Protein AF-A0A5C6RLW8-F1 (afdb_monomer_lite)

Sequence (169 aa):
GDRQKILSVDQWGTIAWDYFYRAFKGCSNLVVNAIDNPDLSNVTTLREAFMKSNVNGGFENWNTSSIIYTVQMFAFSPNFNCDISSWDVSNVKGFASMFQTTPFNQDIGAWNTSSAQNIGLMFCDSPFNQDISGWDVSSVTQMYQMFNSNYVFNQDLSSWVTSSLENVF

Organism: NCBI:txid1926625

Foldseek 3Di:
DPLCPAQEDQAQDDDQDQDQACQNQQNQNYEYNYPDEHNPVNPAELASNQQNYQYEDDQCPYACQNYAELHNNHANHAHYAYDNLVYACLNHAYQACNQQLHQYAHANLNHACQNYAELANNQANYLYAHANLNYACVNYQYHHRNCHNNPNHDYDNVSYDCPNYDDPD

pLDDT: mean 94.72, std 8.51, range [40.56, 98.88]

Structure (mmCIF, N/CA/C/O backbone):
data_AF-A0A5C6RLW8-F1
#
_entry.id   AF-A0A5C6RLW8-F1
#
loop_
_atom_site.group_PDB
_atom_site.id
_atom_site.type_symbol
_atom_site.label_atom_id
_atom_site.label_alt_id
_atom_site.label_comp_id
_atom_site.label_asym_id
_atom_site.label_entity_id
_atom_site.label_seq_id
_atom_site.pdbx_PDB_ins_code
_atom_site.Cartn_x
_atom_site.Cartn_y
_atom_site.Cartn_z
_atom_site.occupancy
_atom_site.B_iso_or_equiv
_atom_site.auth_seq_id
_atom_site.auth_comp_id
_atom_site.auth_asym_id
_atom_site.auth_atom_id
_atom_site.pdbx_PDB_model_num
ATOM 1 N N . GLY A 1 1 ? 2.139 9.169 24.306 1.00 59.81 1 GLY A N 1
ATOM 2 C CA . GLY A 1 1 ? 1.575 8.257 25.318 1.00 59.81 1 GLY A CA 1
ATOM 3 C C . GLY A 1 1 ? 2.274 6.916 25.247 1.00 59.81 1 GLY A C 1
ATOM 4 O O . GLY A 1 1 ? 3.026 6.687 24.305 1.00 59.81 1 GLY A O 1
ATOM 5 N N . ASP A 1 2 ? 2.052 6.062 26.239 1.00 78.94 2 ASP A N 1
ATOM 6 C CA . ASP A 1 2 ? 2.563 4.690 26.249 1.00 78.94 2 ASP A CA 1
ATOM 7 C C . ASP A 1 2 ? 1.839 3.856 25.181 1.00 78.94 2 ASP A C 1
ATOM 9 O O . ASP A 1 2 ? 0.641 3.598 25.285 1.00 78.94 2 ASP A O 1
ATOM 13 N N . ARG A 1 3 ? 2.565 3.487 24.122 1.00 80.25 3 ARG A N 1
ATOM 14 C CA . ARG A 1 3 ? 2.000 2.832 22.932 1.00 80.25 3 ARG A CA 1
ATOM 15 C C . ARG A 1 3 ? 1.561 1.394 23.192 1.00 80.25 3 ARG A C 1
ATOM 17 O O . ARG A 1 3 ? 0.776 0.858 22.423 1.00 80.25 3 ARG A O 1
ATOM 24 N N . GLN A 1 4 ? 2.010 0.790 24.289 1.00 83.44 4 GLN A N 1
ATOM 25 C CA . GLN A 1 4 ? 1.561 -0.541 24.692 1.00 83.44 4 GLN A CA 1
ATOM 26 C C . GLN A 1 4 ? 0.192 -0.517 25.383 1.00 83.44 4 GLN A C 1
ATOM 28 O O . GLN A 1 4 ? -0.407 -1.575 25.570 1.00 83.44 4 GLN A O 1
ATOM 33 N N . LYS A 1 5 ? -0.320 0.671 25.742 1.00 86.38 5 LYS A N 1
ATOM 34 C CA . LYS A 1 5 ? -1.647 0.838 26.356 1.00 86.38 5 LYS A CA 1
ATOM 35 C C . LYS A 1 5 ? -2.788 0.958 25.348 1.00 86.38 5 LYS A C 1
ATOM 37 O O . LYS A 1 5 ? -3.940 0.896 25.761 1.00 86.38 5 LYS A O 1
ATOM 42 N N . ILE A 1 6 ? -2.497 1.146 24.059 1.00 83.88 6 ILE A N 1
ATOM 43 C CA . ILE A 1 6 ? -3.529 1.099 23.017 1.00 83.88 6 ILE A CA 1
ATOM 44 C C . ILE A 1 6 ? -3.767 -0.374 22.696 1.00 83.88 6 ILE A C 1
ATOM 46 O O . ILE A 1 6 ? -2.905 -1.028 22.110 1.00 83.88 6 ILE A O 1
ATOM 50 N N . LEU A 1 7 ? -4.911 -0.884 23.149 1.00 88.19 7 LEU A N 1
ATOM 51 C CA . LEU A 1 7 ? -5.268 -2.299 23.046 1.00 88.19 7 LEU A CA 1
ATOM 52 C C . LEU A 1 7 ? -6.196 -2.576 21.865 1.00 88.19 7 LEU A C 1
ATOM 54 O O . LEU A 1 7 ? -6.074 -3.619 21.235 1.00 88.19 7 LEU A O 1
ATOM 58 N N . SER A 1 8 ? -7.099 -1.651 21.539 1.00 90.44 8 SER A N 1
ATOM 59 C CA . SER A 1 8 ? -8.041 -1.837 20.440 1.00 90.44 8 SER A CA 1
ATOM 60 C C . SER A 1 8 ? -8.385 -0.541 19.716 1.00 90.44 8 SER A C 1
ATOM 62 O O . SER A 1 8 ? -8.320 0.552 20.283 1.00 90.44 8 SER A O 1
ATOM 64 N N . VAL A 1 9 ? -8.769 -0.692 18.450 1.00 92.00 9 VAL A N 1
ATOM 65 C CA . VAL A 1 9 ? -9.618 0.256 17.725 1.00 92.00 9 VAL A CA 1
ATOM 66 C C . VAL A 1 9 ? -10.905 -0.488 17.397 1.00 92.00 9 VAL A C 1
ATOM 68 O O . VAL A 1 9 ? -10.914 -1.373 16.543 1.00 92.00 9 VAL A O 1
ATOM 71 N N . ASP A 1 10 ? -11.971 -0.155 18.120 1.00 92.56 10 ASP A N 1
ATOM 72 C CA . ASP A 1 10 ? -13.281 -0.803 17.974 1.00 92.56 10 ASP A CA 1
ATOM 73 C C . ASP A 1 10 ? -14.215 -0.034 17.023 1.00 92.56 10 ASP A C 1
ATOM 75 O O . ASP A 1 10 ? -15.210 -0.583 16.559 1.00 92.56 10 ASP A O 1
ATOM 79 N N . GLN A 1 11 ? -13.890 1.229 16.731 1.00 92.56 11 GLN A N 1
ATOM 80 C CA . GLN A 1 11 ? -14.527 2.057 15.706 1.00 92.56 11 GLN A CA 1
ATOM 81 C C . GLN A 1 11 ? -13.604 3.221 15.316 1.00 92.56 11 GLN A C 1
ATOM 83 O O . GLN A 1 11 ? -12.883 3.745 16.172 1.00 92.56 11 GLN A O 1
ATOM 88 N N . TRP A 1 12 ? -13.649 3.654 14.058 1.00 94.12 12 TRP A N 1
ATOM 89 C CA . TRP A 1 12 ? -12.954 4.861 13.588 1.00 94.12 12 TRP A CA 1
ATOM 90 C C . TRP A 1 12 ? -13.802 6.124 13.756 1.00 94.12 12 TRP A C 1
ATOM 92 O O . TRP A 1 12 ? -13.265 7.209 13.992 1.00 94.12 12 TRP A O 1
ATOM 102 N N . GLY A 1 13 ? -15.123 5.971 13.673 1.00 91.75 13 GLY A N 1
ATOM 103 C CA . GLY A 1 13 ? -16.092 7.053 13.729 1.00 91.75 13 GLY A CA 1
ATOM 104 C C . GLY A 1 13 ? -16.149 7.874 12.440 1.00 91.75 13 GLY A C 1
ATOM 105 O O . GLY A 1 13 ? -15.613 7.511 11.400 1.00 91.75 13 GLY A O 1
ATOM 106 N N . THR A 1 14 ? -16.823 9.022 12.516 1.00 91.81 14 THR A N 1
ATOM 107 C CA . THR A 1 14 ? -17.095 9.897 11.360 1.00 91.81 14 THR A CA 1
ATOM 108 C C . THR A 1 14 ? -16.128 11.078 11.251 1.00 91.81 14 THR A C 1
ATOM 110 O O . THR A 1 14 ? -16.424 12.050 10.559 1.00 91.81 14 THR A O 1
ATOM 113 N N . ILE A 1 15 ? -15.031 11.073 12.011 1.00 93.00 15 ILE A N 1
ATOM 114 C CA . ILE A 1 15 ? -14.060 12.170 11.998 1.00 93.00 15 ILE A CA 1
ATOM 115 C C . ILE A 1 15 ? -13.151 11.993 10.782 1.00 93.00 15 ILE A C 1
ATOM 117 O O . ILE A 1 15 ? -12.486 10.965 10.657 1.00 93.00 15 ILE A O 1
ATOM 121 N N . ALA A 1 16 ? -13.089 13.022 9.935 1.00 95.00 16 ALA A N 1
ATOM 122 C CA . ALA A 1 16 ? -12.078 13.128 8.892 1.00 95.00 16 ALA A CA 1
ATOM 123 C C . ALA A 1 16 ? -10.702 13.302 9.542 1.00 95.00 16 ALA A C 1
ATOM 125 O O . ALA A 1 16 ? -10.458 14.266 10.271 1.00 95.00 16 ALA A O 1
ATOM 126 N N . TRP A 1 17 ? -9.807 12.346 9.315 1.00 95.31 17 TRP A N 1
ATOM 127 C CA . TRP A 1 17 ? -8.459 12.397 9.859 1.00 95.31 17 TRP A CA 1
ATOM 128 C C . TRP A 1 17 ? -7.614 13.393 9.069 1.00 95.31 17 TRP A C 1
ATOM 130 O O . TRP A 1 17 ? -7.462 13.260 7.861 1.00 95.31 17 TRP A O 1
ATOM 140 N N . ASP A 1 18 ? -6.983 14.342 9.756 1.00 92.44 18 ASP A N 1
ATOM 141 C CA . ASP A 1 18 ? -6.022 15.256 9.119 1.00 92.44 18 ASP A CA 1
ATOM 142 C C . ASP A 1 18 ? -4.586 14.703 9.149 1.00 92.44 18 ASP A C 1
ATOM 144 O O . ASP A 1 18 ? -3.707 15.141 8.404 1.00 92.44 18 ASP A O 1
ATOM 148 N N . TYR A 1 19 ? -4.312 13.742 10.039 1.00 91.12 19 TYR A N 1
ATOM 149 C CA . TYR A 1 19 ? -2.972 13.209 10.254 1.00 91.12 19 TYR A CA 1
ATOM 150 C C . TYR A 1 19 ? -2.997 11.750 10.701 1.00 91.12 19 TYR A C 1
ATOM 152 O O . TYR A 1 19 ? -3.505 11.430 11.772 1.00 91.12 19 TYR A O 1
ATOM 160 N N . PHE A 1 20 ? -2.375 10.875 9.910 1.00 96.19 20 PHE A N 1
ATOM 161 C CA . PHE A 1 20 ? -2.279 9.438 10.200 1.00 96.19 20 PHE A CA 1
ATOM 162 C C . PHE A 1 20 ? -0.825 8.943 10.330 1.00 96.19 20 PHE A C 1
ATOM 164 O O . PHE A 1 20 ? -0.556 7.773 10.615 1.00 96.19 20 PHE A O 1
ATOM 171 N N . TYR A 1 21 ? 0.147 9.843 10.152 1.00 96.94 21 TYR A N 1
ATOM 172 C CA . TYR A 1 21 ? 1.567 9.520 10.246 1.00 96.94 21 TYR A CA 1
ATOM 173 C C . TYR A 1 21 ? 1.923 9.029 11.650 1.00 96.94 21 TYR A C 1
ATOM 175 O O . TYR A 1 21 ? 1.699 9.714 12.650 1.00 96.94 21 TYR A O 1
ATOM 183 N N . ARG A 1 22 ? 2.522 7.834 11.716 1.00 96.88 22 ARG A N 1
ATOM 184 C CA . ARG A 1 22 ? 2.908 7.156 12.965 1.00 96.88 22 ARG A CA 1
ATOM 185 C C . ARG A 1 22 ? 1.772 6.955 13.979 1.00 96.88 22 ARG A C 1
ATOM 187 O O . ARG A 1 22 ? 2.087 6.703 15.144 1.00 96.88 22 ARG A O 1
ATOM 194 N N . ALA A 1 23 ? 0.501 7.036 13.571 1.00 95.12 23 ALA A N 1
ATOM 195 C CA . ALA A 1 23 ? -0.652 7.029 14.480 1.00 95.12 23 ALA A CA 1
ATOM 196 C C . ALA A 1 23 ? -0.618 5.864 15.489 1.00 95.12 23 ALA A C 1
ATOM 198 O O . ALA A 1 23 ? -0.767 6.078 16.692 1.00 95.12 23 ALA A O 1
ATOM 199 N N . PHE A 1 24 ? -0.296 4.659 15.013 1.00 96.00 24 PHE A N 1
ATOM 200 C CA . PHE A 1 24 ? -0.227 3.426 15.799 1.00 96.00 24 PHE A CA 1
ATOM 201 C C . PHE A 1 24 ? 1.161 2.768 15.779 1.00 96.00 24 PHE A C 1
ATOM 203 O O . PHE A 1 24 ? 1.313 1.603 16.157 1.00 96.00 24 PHE A O 1
ATOM 210 N N . LYS A 1 25 ? 2.213 3.510 15.406 1.00 96.81 25 LYS A N 1
ATOM 211 C CA . LYS A 1 25 ? 3.585 2.986 15.328 1.00 96.81 25 LYS A CA 1
ATOM 212 C C . LYS A 1 25 ? 4.030 2.352 16.646 1.00 96.81 25 LYS A C 1
ATOM 214 O O . LYS A 1 25 ? 4.275 3.059 17.619 1.00 96.81 25 LYS A O 1
ATOM 219 N N . GLY A 1 26 ? 4.293 1.052 16.665 1.00 96.56 26 GLY A N 1
ATOM 220 C CA . GLY A 1 26 ? 4.786 0.331 17.838 1.00 96.56 26 GLY A CA 1
ATOM 221 C C . GLY A 1 26 ? 3.695 -0.082 18.823 1.00 96.56 26 GLY A C 1
ATOM 222 O O . GLY A 1 26 ? 4.026 -0.483 19.937 1.00 96.56 26 GLY A O 1
ATOM 223 N N . CYS A 1 27 ? 2.415 0.030 18.454 1.00 95.44 27 CYS A N 1
ATOM 224 C CA . CYS A 1 27 ? 1.318 -0.508 19.256 1.00 95.44 27 CYS A CA 1
ATOM 225 C C . CYS A 1 27 ? 1.263 -2.033 19.077 1.00 95.44 27 CYS A C 1
ATOM 227 O O . CYS A 1 27 ? 0.470 -2.564 18.305 1.00 95.44 27 CYS A O 1
ATOM 229 N N . SER A 1 28 ? 2.156 -2.749 19.761 1.00 93.19 28 SER A N 1
ATOM 230 C CA . SER A 1 28 ? 2.290 -4.212 19.670 1.00 93.19 28 SER A CA 1
ATOM 231 C C . SER A 1 28 ? 1.130 -4.987 20.305 1.00 93.19 28 SER A C 1
ATOM 233 O O . SER A 1 28 ? 1.026 -6.191 20.108 1.00 93.19 28 SER A O 1
ATOM 235 N N . ASN A 1 29 ? 0.278 -4.309 21.077 1.00 92.06 29 ASN A N 1
ATOM 236 C CA . ASN A 1 29 ? -0.913 -4.890 21.701 1.00 92.06 29 ASN A CA 1
ATOM 237 C C . ASN A 1 29 ? -2.209 -4.476 20.991 1.00 92.06 29 ASN A C 1
ATOM 239 O O . ASN A 1 29 ? -3.278 -4.878 21.437 1.00 92.06 29 ASN A O 1
ATOM 243 N N . LEU A 1 30 ? -2.120 -3.650 19.941 1.00 93.00 30 LEU A N 1
ATOM 244 C CA . LEU A 1 30 ? -3.284 -3.146 19.220 1.00 93.00 30 LEU A CA 1
ATOM 245 C C . LEU A 1 30 ? -3.999 -4.289 18.501 1.00 93.00 30 LEU A C 1
ATOM 247 O O . LEU A 1 30 ? -3.347 -5.071 17.829 1.00 93.00 30 LEU A O 1
ATOM 251 N N . VAL A 1 31 ? -5.324 -4.315 18.580 1.00 88.88 31 VAL A N 1
ATOM 252 C CA . VAL A 1 31 ? -6.210 -5.141 17.756 1.00 88.88 31 VAL A CA 1
ATOM 253 C C . VAL A 1 31 ? -7.208 -4.222 17.048 1.00 88.88 31 VAL A C 1
ATOM 255 O O . VAL A 1 31 ? -7.814 -3.358 17.680 1.00 88.88 31 VAL A O 1
ATOM 258 N N . VAL A 1 32 ? -7.386 -4.368 15.737 1.00 89.75 32 VAL A N 1
ATOM 259 C CA . VAL A 1 32 ? -8.383 -3.588 14.984 1.00 89.75 32 VAL A CA 1
ATOM 260 C C . VAL A 1 32 ? -9.646 -4.438 14.849 1.00 89.75 32 VAL A C 1
ATOM 262 O O . VAL A 1 32 ? -9.677 -5.375 14.062 1.00 89.75 32 VAL A O 1
ATOM 265 N N . ASN A 1 33 ? -10.666 -4.126 15.652 1.00 88.31 33 ASN A N 1
ATOM 266 C CA . ASN A 1 33 ? -11.982 -4.785 15.619 1.00 88.31 33 ASN A CA 1
ATOM 267 C C . ASN A 1 33 ? -13.029 -3.964 14.852 1.00 88.31 33 ASN A C 1
ATOM 269 O O . ASN A 1 33 ? -14.170 -4.402 14.706 1.00 88.31 33 ASN A O 1
ATOM 273 N N . ALA A 1 34 ? -12.662 -2.750 14.438 1.00 89.88 34 ALA A N 1
ATOM 274 C CA . ALA A 1 34 ? -13.539 -1.816 13.758 1.00 89.88 34 ALA A CA 1
ATOM 275 C C . ALA A 1 34 ? -14.179 -2.439 12.508 1.00 89.88 34 ALA A C 1
ATOM 277 O O . ALA A 1 34 ? -13.502 -3.051 11.683 1.00 89.88 34 ALA A O 1
ATOM 278 N N . ILE A 1 35 ? -15.495 -2.258 12.391 1.00 89.25 35 ILE A N 1
ATOM 279 C CA . ILE A 1 35 ? -16.291 -2.654 11.217 1.00 89.25 35 ILE A CA 1
ATOM 280 C C . ILE A 1 35 ? -16.554 -1.475 10.272 1.00 89.25 35 ILE A C 1
ATOM 282 O O . ILE A 1 35 ? -17.029 -1.667 9.155 1.00 89.25 35 ILE A O 1
ATOM 286 N N . ASP A 1 36 ? -16.301 -0.256 10.744 1.00 94.69 36 ASP A N 1
ATOM 287 C CA . ASP A 1 36 ? -16.283 0.959 9.947 1.00 94.69 36 ASP A CA 1
ATOM 288 C C . ASP A 1 36 ? -14.880 1.205 9.372 1.00 94.69 36 ASP A C 1
ATOM 290 O O . ASP A 1 36 ? -13.908 0.545 9.739 1.00 94.69 36 ASP A O 1
ATOM 294 N N . ASN A 1 37 ? -14.774 2.159 8.447 1.00 95.81 37 ASN A N 1
ATOM 295 C CA . ASN A 1 37 ? -13.507 2.564 7.840 1.00 95.81 37 ASN A CA 1
ATOM 296 C C . ASN A 1 37 ? -13.154 3.984 8.299 1.00 95.81 37 ASN A C 1
ATOM 298 O O . ASN A 1 37 ? -14.065 4.801 8.458 1.00 95.81 37 ASN A O 1
ATOM 302 N N . PRO A 1 38 ? -11.863 4.321 8.460 1.00 96.88 38 PRO A N 1
ATOM 303 C CA . PRO A 1 38 ? -11.473 5.691 8.745 1.00 96.88 38 PRO A CA 1
ATOM 304 C C . PRO A 1 38 ? -11.784 6.594 7.549 1.00 96.88 38 PRO A C 1
ATOM 306 O O . PRO A 1 38 ? -11.543 6.229 6.396 1.00 96.88 38 PRO A O 1
ATOM 309 N N . ASP A 1 39 ? -12.262 7.806 7.822 1.00 97.69 39 ASP A N 1
ATOM 310 C CA . ASP A 1 39 ? -12.317 8.854 6.808 1.00 97.69 39 ASP A CA 1
ATOM 311 C C . ASP A 1 39 ? -10.910 9.444 6.613 1.00 97.69 39 ASP A C 1
ATOM 313 O O . ASP A 1 39 ? -10.415 10.226 7.429 1.00 97.69 39 ASP A O 1
ATOM 317 N N . LEU A 1 40 ? -10.252 9.021 5.529 1.00 97.75 40 LEU A N 1
ATOM 318 C CA . LEU A 1 40 ? -8.902 9.435 5.135 1.00 97.75 40 LEU A CA 1
ATOM 319 C C . LEU A 1 40 ? -8.901 10.556 4.083 1.00 97.75 40 LEU A C 1
ATOM 321 O O . LEU A 1 40 ? -7.857 10.836 3.493 1.00 97.75 40 LEU A O 1
ATOM 325 N N . SER A 1 41 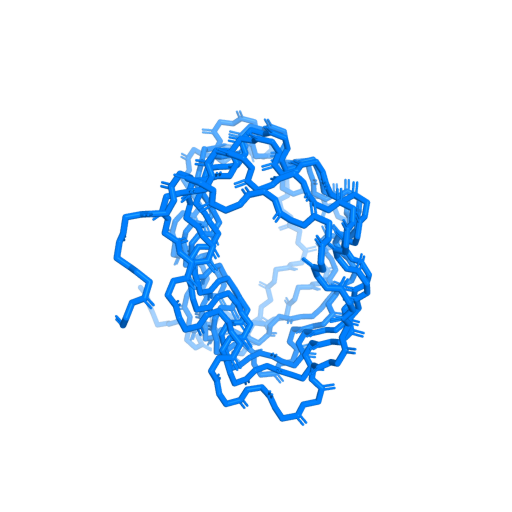? -10.040 11.204 3.824 1.00 96.81 41 SER A N 1
ATOM 326 C CA . SER A 1 41 ? -10.174 12.196 2.744 1.00 96.81 41 SER A CA 1
ATOM 327 C C . SER A 1 41 ? -9.190 13.371 2.848 1.00 96.81 41 SER A C 1
ATOM 329 O O . SER A 1 41 ? -8.731 13.868 1.819 1.00 96.81 41 SER A O 1
ATOM 331 N N . ASN A 1 42 ? -8.789 13.754 4.066 1.00 97.62 42 ASN A N 1
ATOM 332 C CA . ASN A 1 42 ? -7.782 14.794 4.322 1.00 97.62 42 ASN A CA 1
ATOM 333 C C . ASN A 1 42 ? -6.356 14.246 4.527 1.00 97.62 42 ASN A C 1
ATOM 335 O O . ASN A 1 42 ? -5.398 15.016 4.647 1.00 97.62 42 ASN A O 1
ATOM 339 N N . VAL A 1 43 ? -6.179 12.924 4.564 1.00 98.44 43 VAL A N 1
ATOM 340 C CA . VAL A 1 43 ? -4.874 12.284 4.753 1.00 98.44 43 VAL A CA 1
ATOM 341 C C . VAL A 1 43 ? -4.186 12.122 3.406 1.00 98.44 43 VAL A C 1
ATOM 343 O O . VAL A 1 43 ? -4.752 11.589 2.465 1.00 98.44 43 VAL A O 1
ATOM 346 N N . THR A 1 44 ? -2.913 12.506 3.330 1.00 98.25 44 THR A N 1
ATOM 347 C CA . THR A 1 44 ? -2.057 12.234 2.158 1.00 98.25 44 THR A CA 1
ATOM 348 C C . THR A 1 44 ? -0.920 11.264 2.468 1.00 98.25 44 THR A C 1
ATOM 350 O O . THR A 1 44 ? -0.187 10.831 1.578 1.00 98.25 44 THR A O 1
ATOM 353 N N . THR A 1 45 ? -0.730 10.899 3.737 1.00 98.56 45 THR A N 1
ATOM 354 C CA . THR A 1 45 ? 0.362 10.026 4.162 1.00 98.56 45 THR A CA 1
ATOM 355 C C . THR A 1 45 ? -0.065 9.073 5.273 1.00 98.56 45 THR A C 1
ATOM 357 O O . THR A 1 45 ? -0.546 9.486 6.326 1.00 98.56 45 THR A O 1
ATOM 360 N N . LEU A 1 46 ? 0.184 7.785 5.042 1.00 98.69 46 LEU A N 1
ATOM 361 C CA . LEU A 1 46 ? 0.072 6.697 6.016 1.00 98.69 46 LEU A CA 1
ATOM 362 C C . LEU A 1 46 ? 1.454 6.266 6.524 1.00 98.69 46 LEU A C 1
ATOM 364 O O . LEU A 1 46 ? 1.629 5.163 7.048 1.00 98.69 46 LEU A O 1
ATOM 368 N N . ARG A 1 47 ? 2.470 7.119 6.343 1.00 98.69 47 ARG A N 1
ATOM 369 C CA . ARG A 1 47 ? 3.850 6.755 6.640 1.00 98.69 47 ARG A CA 1
ATOM 370 C C . ARG A 1 47 ? 3.996 6.325 8.098 1.00 98.69 47 ARG A C 1
ATOM 372 O O . ARG A 1 47 ? 3.629 7.040 9.032 1.00 98.69 47 ARG A O 1
ATOM 379 N N . GLU A 1 48 ? 4.552 5.129 8.255 1.00 98.69 48 GLU A N 1
ATOM 380 C CA . GLU A 1 48 ? 4.783 4.448 9.525 1.00 98.69 48 GLU A CA 1
ATOM 381 C C . GLU A 1 48 ? 3.531 4.266 10.406 1.00 98.69 48 GLU A C 1
ATOM 383 O O . GLU A 1 48 ? 3.679 4.011 11.601 1.00 98.69 48 GLU A O 1
ATOM 388 N N . ALA A 1 49 ? 2.313 4.403 9.866 1.00 98.06 49 ALA A N 1
ATOM 389 C CA . ALA A 1 49 ? 1.082 4.409 10.657 1.00 98.06 49 ALA A CA 1
ATOM 390 C C . ALA A 1 49 ? 0.947 3.182 11.569 1.00 98.06 49 ALA A C 1
ATOM 392 O O . ALA A 1 49 ? 0.570 3.337 12.725 1.00 98.06 49 ALA A O 1
ATOM 393 N N . PHE A 1 50 ? 1.347 2.005 11.088 1.00 98.00 50 PHE A N 1
ATOM 394 C CA . PHE A 1 50 ? 1.268 0.723 11.791 1.00 98.00 50 PHE A CA 1
ATOM 395 C C . PHE A 1 50 ? 2.630 0.036 11.931 1.00 98.00 50 PHE A C 1
ATOM 397 O O . PHE A 1 50 ? 2.704 -1.138 12.281 1.00 98.00 50 PHE A O 1
ATOM 404 N N . MET A 1 51 ? 3.733 0.754 11.715 1.00 98.38 51 MET A N 1
ATOM 405 C CA . MET A 1 51 ? 5.079 0.188 11.806 1.00 98.38 51 MET A CA 1
ATOM 406 C C . MET A 1 51 ? 5.294 -0.448 13.187 1.00 98.38 51 MET A C 1
ATOM 408 O O . MET A 1 51 ? 5.099 0.232 14.196 1.00 98.38 51 MET A O 1
ATOM 412 N N . LYS A 1 52 ? 5.759 -1.702 13.264 1.00 97.38 52 LYS A N 1
ATOM 413 C CA . LYS A 1 52 ? 5.946 -2.456 14.526 1.00 97.38 52 LYS A CA 1
ATOM 414 C C . LYS A 1 52 ? 4.663 -2.642 15.352 1.00 97.38 52 LYS A C 1
ATOM 416 O O . LYS A 1 52 ? 4.742 -2.755 16.577 1.00 97.38 52 LYS A O 1
ATOM 421 N N . SER A 1 53 ? 3.488 -2.604 14.731 1.00 96.25 53 SER A N 1
ATOM 422 C CA . SER A 1 53 ? 2.215 -2.845 15.421 1.00 96.25 53 SER A CA 1
ATOM 423 C C . SER A 1 53 ? 1.704 -4.263 15.167 1.00 96.25 53 SER A C 1
ATOM 425 O O . SER A 1 53 ? 2.171 -4.952 14.261 1.00 96.25 53 SER A O 1
ATOM 427 N N . ASN A 1 54 ? 0.772 -4.723 15.998 1.00 92.69 54 ASN A N 1
ATOM 428 C CA . ASN A 1 54 ? 0.189 -6.058 15.881 1.00 92.69 54 ASN A CA 1
ATOM 429 C C . ASN A 1 54 ? -1.174 -6.022 15.177 1.00 92.69 54 ASN A C 1
ATOM 431 O O . ASN A 1 54 ? -2.189 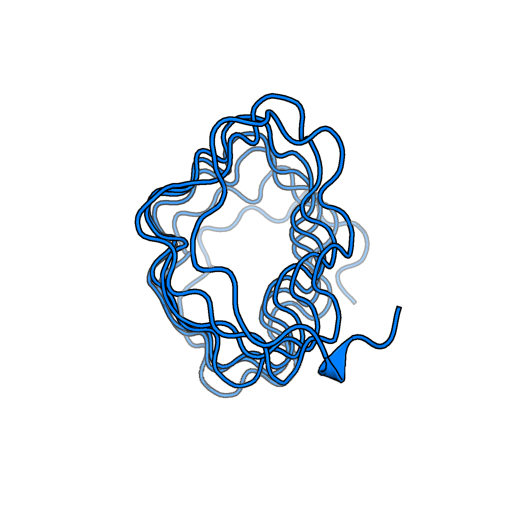-6.365 15.762 1.00 92.69 54 ASN A O 1
ATOM 435 N N . VAL A 1 55 ? -1.214 -5.575 13.924 1.00 94.00 55 VAL A N 1
ATOM 436 C CA . VAL A 1 55 ? -2.477 -5.444 13.184 1.00 94.00 55 VAL A CA 1
ATOM 437 C C . VAL A 1 55 ? -2.708 -6.595 12.211 1.00 94.00 55 VAL A C 1
ATOM 439 O O . VAL A 1 55 ? -1.784 -7.022 11.519 1.00 94.00 55 VAL A O 1
ATOM 442 N N . ASN A 1 56 ? -3.952 -7.078 12.160 1.00 90.44 56 ASN A N 1
ATOM 443 C CA . ASN A 1 56 ? -4.449 -7.996 11.142 1.00 90.44 56 ASN A CA 1
ATOM 444 C C . ASN A 1 56 ? -5.985 -7.859 11.010 1.00 90.44 56 ASN A C 1
ATOM 446 O O . ASN A 1 56 ? -6.673 -7.874 12.026 1.00 90.44 56 ASN A O 1
ATOM 450 N N . GLY A 1 57 ? -6.507 -7.757 9.788 1.00 88.69 57 GLY A N 1
ATOM 451 C CA . GLY A 1 57 ? -7.908 -7.495 9.438 1.00 88.69 57 GLY A CA 1
ATOM 452 C C . GLY A 1 57 ? -8.319 -6.019 9.518 1.00 88.69 57 GLY A C 1
ATOM 453 O O . GLY A 1 57 ? -7.681 -5.225 10.210 1.00 88.69 57 GLY A O 1
ATOM 454 N N . GLY A 1 58 ? -9.396 -5.658 8.813 1.00 90.38 58 GLY A N 1
ATOM 455 C CA . GLY A 1 58 ? -10.054 -4.350 8.940 1.00 90.38 58 GLY A CA 1
ATOM 456 C C . GLY A 1 58 ? -9.444 -3.242 8.079 1.00 90.38 58 GLY A C 1
ATOM 457 O O . GLY A 1 58 ? -9.568 -2.063 8.413 1.00 90.38 58 GLY A O 1
ATOM 458 N N . PHE A 1 59 ? -8.767 -3.616 6.992 1.00 95.31 59 PHE A N 1
ATOM 459 C CA . PHE A 1 59 ? -8.097 -2.704 6.054 1.00 95.31 59 PHE A CA 1
ATOM 460 C C . PHE A 1 59 ? -8.670 -2.787 4.636 1.00 95.31 59 PHE A C 1
ATOM 462 O O . PHE A 1 59 ? -8.433 -1.894 3.827 1.00 95.31 59 PHE A O 1
ATOM 469 N N . GLU A 1 60 ? -9.452 -3.826 4.345 1.00 94.12 60 GLU A N 1
ATOM 470 C CA . GLU A 1 60 ? -9.919 -4.227 3.017 1.00 94.12 60 GLU A CA 1
ATOM 471 C C . GLU A 1 60 ? -10.734 -3.122 2.328 1.00 94.12 60 GLU A C 1
ATOM 473 O O . GLU A 1 60 ? -10.761 -3.030 1.108 1.00 94.12 60 GLU A O 1
ATOM 478 N N . ASN A 1 61 ? -11.415 -2.273 3.099 1.00 95.06 61 ASN A N 1
ATOM 479 C CA . ASN A 1 61 ? -12.347 -1.271 2.573 1.00 95.06 61 ASN A CA 1
ATOM 480 C C . ASN A 1 61 ? -11.899 0.174 2.831 1.00 95.06 61 ASN A C 1
ATOM 482 O O . ASN A 1 61 ? -12.702 1.103 2.728 1.00 95.06 61 ASN A O 1
ATOM 486 N N . TRP A 1 62 ? -10.631 0.386 3.188 1.00 97.31 62 TRP A N 1
ATOM 487 C CA . TRP A 1 62 ? -10.110 1.736 3.376 1.00 97.31 62 TRP A CA 1
ATOM 488 C C . TRP A 1 62 ? -10.100 2.491 2.050 1.00 97.31 62 TRP A C 1
ATOM 490 O O . TRP A 1 62 ? -9.554 2.019 1.055 1.00 97.31 62 TRP A O 1
ATOM 500 N N . ASN A 1 63 ? -10.664 3.699 2.044 1.00 98.19 63 ASN A N 1
ATOM 501 C CA . ASN A 1 63 ? -10.531 4.584 0.897 1.00 98.19 63 ASN A CA 1
ATOM 502 C C . ASN A 1 63 ? -9.136 5.226 0.906 1.00 98.19 63 ASN A C 1
ATOM 504 O O . ASN A 1 63 ? -8.869 6.126 1.702 1.00 98.19 63 ASN A O 1
ATOM 508 N N . THR A 1 64 ? -8.258 4.768 0.015 1.00 98.44 64 THR A N 1
ATOM 509 C CA . THR A 1 64 ? -6.873 5.243 -0.097 1.00 98.44 64 THR A CA 1
ATOM 510 C C . THR A 1 64 ? -6.638 6.218 -1.250 1.00 98.44 64 THR A C 1
ATOM 512 O O . THR A 1 64 ? -5.492 6.585 -1.499 1.00 98.44 64 THR A O 1
ATOM 515 N N . SER A 1 65 ? -7.687 6.692 -1.933 1.00 98.44 65 SER A N 1
ATOM 516 C CA . SER A 1 65 ? -7.544 7.504 -3.153 1.00 98.44 65 SER A CA 1
ATOM 517 C C . SER A 1 65 ? -6.812 8.838 -2.933 1.00 98.44 65 SER A C 1
ATOM 519 O O . SER A 1 65 ? -6.266 9.410 -3.875 1.00 98.44 65 SER A O 1
ATOM 521 N N . SER A 1 66 ? -6.792 9.356 -1.700 1.00 98.25 66 SER A N 1
ATOM 522 C CA . SER A 1 66 ? -6.072 10.575 -1.295 1.00 98.25 66 SER A CA 1
ATOM 523 C C . SER A 1 66 ? -4.598 10.337 -0.931 1.00 98.25 66 SER A C 1
ATOM 525 O O . SER A 1 66 ? -3.831 11.293 -0.777 1.00 98.25 66 SER A O 1
ATOM 527 N N . ILE A 1 67 ? -4.176 9.078 -0.775 1.00 98.75 67 ILE A N 1
ATOM 528 C CA . ILE A 1 67 ? -2.870 8.731 -0.217 1.00 98.75 67 ILE A CA 1
ATOM 529 C C . ILE A 1 67 ? -1.763 8.881 -1.264 1.00 98.75 67 ILE A C 1
ATOM 531 O O . ILE A 1 67 ? -1.850 8.396 -2.386 1.00 98.75 67 ILE A O 1
ATOM 535 N N . ILE A 1 68 ? -0.668 9.521 -0.851 1.00 98.81 68 ILE A N 1
ATOM 536 C CA . ILE A 1 68 ? 0.541 9.746 -1.654 1.00 98.81 68 ILE A CA 1
ATOM 537 C C . ILE A 1 68 ? 1.717 8.911 -1.123 1.00 98.81 68 ILE A C 1
ATOM 539 O O . ILE A 1 68 ? 2.595 8.508 -1.887 1.00 98.81 68 ILE A O 1
ATOM 543 N N . TYR A 1 69 ? 1.763 8.628 0.184 1.00 98.81 69 TYR A N 1
ATOM 544 C CA . TYR A 1 69 ? 2.887 7.922 0.811 1.00 98.81 69 TYR A CA 1
ATOM 545 C C . TYR A 1 69 ? 2.431 6.849 1.803 1.00 98.81 69 TYR A C 1
ATOM 547 O O . TYR A 1 69 ? 1.793 7.168 2.806 1.00 98.81 69 TYR A O 1
ATOM 555 N N . THR A 1 70 ? 2.873 5.610 1.589 1.00 98.81 70 THR A N 1
ATOM 556 C CA . THR A 1 70 ? 2.657 4.439 2.465 1.00 98.81 70 THR A CA 1
ATOM 557 C C . THR A 1 70 ? 3.963 3.920 3.082 1.00 98.81 70 THR A C 1
ATOM 559 O O . THR A 1 70 ? 4.010 2.841 3.670 1.00 98.81 70 THR A O 1
ATOM 562 N N . VAL A 1 71 ? 5.041 4.708 2.980 1.00 98.81 71 VAL A N 1
ATOM 563 C CA . VAL A 1 71 ? 6.393 4.382 3.461 1.00 98.81 71 VAL A CA 1
ATOM 564 C C . VAL A 1 71 ? 6.363 3.767 4.862 1.00 98.81 71 VAL A C 1
ATOM 566 O O . VAL A 1 71 ? 5.876 4.387 5.809 1.00 98.81 71 VAL A O 1
ATOM 569 N N . GLN A 1 72 ? 6.918 2.562 5.002 1.00 98.81 72 GLN A N 1
ATOM 570 C CA . GLN A 1 72 ? 7.007 1.819 6.264 1.00 98.81 72 GLN A CA 1
ATOM 571 C C . GLN A 1 72 ? 5.669 1.584 6.986 1.00 98.81 72 GLN A C 1
ATOM 573 O O . GLN A 1 72 ? 5.690 1.285 8.178 1.00 98.81 72 GLN A O 1
ATOM 578 N N . MET A 1 73 ? 4.514 1.728 6.322 1.00 98.62 73 MET A N 1
ATOM 579 C CA . MET A 1 73 ? 3.205 1.664 6.982 1.00 98.62 73 MET A CA 1
ATOM 580 C C . MET A 1 73 ? 3.051 0.403 7.832 1.00 98.62 73 MET A C 1
ATOM 582 O O . MET A 1 73 ? 2.638 0.535 8.978 1.00 98.62 73 MET A O 1
ATOM 586 N N . PHE A 1 74 ? 3.458 -0.764 7.324 1.00 98.69 74 PHE A N 1
ATOM 587 C CA . PHE A 1 74 ? 3.357 -2.045 8.026 1.00 98.69 74 PHE A CA 1
ATOM 588 C C . PHE A 1 74 ? 4.710 -2.677 8.356 1.00 98.69 74 PHE A C 1
ATOM 590 O O . PHE A 1 74 ? 4.736 -3.787 8.877 1.00 98.69 74 PHE A O 1
ATOM 597 N N . ALA A 1 75 ? 5.830 -1.980 8.144 1.00 98.75 75 ALA A N 1
ATOM 598 C CA . ALA A 1 75 ? 7.159 -2.542 8.376 1.00 98.75 75 ALA A CA 1
ATOM 599 C C . ALA A 1 75 ? 7.298 -3.118 9.795 1.00 98.75 75 ALA A C 1
ATOM 601 O O . ALA A 1 75 ? 6.947 -2.455 10.781 1.00 98.75 75 ALA A O 1
ATOM 602 N N . PHE A 1 76 ? 7.870 -4.319 9.897 1.00 98.50 76 PHE A N 1
ATOM 603 C CA . PHE A 1 76 ? 8.056 -5.067 11.141 1.00 98.50 76 PHE A CA 1
ATOM 604 C C . PHE A 1 76 ? 6.749 -5.393 11.892 1.00 98.50 76 PHE A C 1
ATOM 606 O O . PHE A 1 76 ? 6.772 -5.500 13.120 1.00 98.50 76 PHE A O 1
ATOM 613 N N . SER A 1 77 ? 5.610 -5.502 11.200 1.00 97.75 77 SER A N 1
ATOM 614 C CA . SER A 1 77 ? 4.330 -5.895 11.814 1.00 97.75 77 SER A CA 1
ATOM 615 C C . SER A 1 77 ? 4.179 -7.417 11.744 1.00 97.75 77 SER A C 1
ATOM 617 O O . SER A 1 77 ? 3.894 -7.950 10.675 1.00 97.75 77 SER A O 1
ATOM 619 N N . PRO A 1 78 ? 4.376 -8.157 12.849 1.00 96.31 78 PRO A N 1
ATOM 620 C CA . PRO A 1 78 ? 4.645 -9.597 12.802 1.00 96.31 78 PRO A CA 1
ATOM 621 C C . PRO A 1 78 ? 3.467 -10.463 12.341 1.00 96.31 78 PRO A C 1
ATOM 623 O O . PRO A 1 78 ? 3.677 -11.636 12.066 1.00 96.31 78 PRO A O 1
ATOM 626 N N . ASN A 1 79 ? 2.253 -9.909 12.268 1.00 96.06 79 ASN A N 1
ATOM 627 C CA . ASN A 1 79 ? 1.034 -10.641 11.914 1.00 96.06 79 ASN A CA 1
ATOM 628 C C . ASN A 1 79 ? 0.267 -10.017 10.737 1.00 96.06 79 ASN A C 1
ATOM 630 O O . ASN A 1 79 ? -0.817 -10.493 10.409 1.00 96.06 79 ASN A O 1
ATOM 634 N N . PHE A 1 80 ? 0.796 -8.964 10.104 1.00 97.94 80 PHE A N 1
ATOM 635 C CA . PHE A 1 80 ? 0.071 -8.280 9.036 1.00 97.94 80 PHE A CA 1
ATOM 636 C C . PHE A 1 80 ? 0.137 -9.079 7.729 1.00 97.94 80 PHE A C 1
ATOM 638 O O . PHE A 1 80 ? 1.200 -9.201 7.119 1.00 97.94 80 PHE A O 1
ATOM 645 N N . ASN A 1 81 ? -1.012 -9.602 7.299 1.00 98.00 81 ASN A N 1
ATOM 646 C CA . ASN A 1 81 ? -1.192 -10.269 6.009 1.00 98.00 81 ASN A CA 1
ATOM 647 C C . ASN A 1 81 ? -2.627 -10.073 5.477 1.00 98.00 81 ASN A C 1
ATOM 649 O O . ASN A 1 81 ? -3.246 -11.006 4.967 1.00 98.00 81 ASN A O 1
ATOM 653 N N . CYS A 1 82 ? -3.193 -8.884 5.684 1.00 95.69 82 CYS A N 1
ATOM 654 C CA . CYS A 1 82 ? -4.576 -8.567 5.317 1.00 95.69 82 CYS A CA 1
ATOM 655 C C . CYS A 1 82 ? -4.695 -8.315 3.824 1.00 95.69 82 CYS A C 1
ATOM 657 O O . CYS A 1 82 ? -3.782 -7.735 3.232 1.00 95.69 82 CYS A O 1
ATOM 659 N N . ASP A 1 83 ? -5.827 -8.699 3.240 1.00 97.25 83 ASP A N 1
ATOM 660 C CA . ASP A 1 83 ? -6.124 -8.363 1.855 1.00 97.25 83 ASP A CA 1
ATOM 661 C C . ASP A 1 83 ? -6.300 -6.841 1.715 1.00 97.25 83 ASP A C 1
ATOM 663 O O . ASP A 1 83 ? -7.087 -6.206 2.414 1.00 97.25 83 ASP A O 1
ATOM 667 N N . ILE A 1 84 ? -5.501 -6.260 0.829 1.00 98.38 84 ILE A N 1
ATOM 668 C CA . ILE A 1 84 ? -5.495 -4.838 0.470 1.00 98.38 84 ILE A CA 1
ATOM 669 C C . ILE A 1 84 ? -5.472 -4.677 -1.058 1.00 98.38 84 ILE A C 1
ATOM 671 O O . ILE A 1 84 ? -5.105 -3.625 -1.583 1.00 98.38 84 ILE A O 1
ATOM 675 N N . SER A 1 85 ? -5.850 -5.729 -1.789 1.00 98.38 85 SER A N 1
ATOM 676 C CA . SER A 1 85 ? -5.919 -5.755 -3.255 1.00 98.38 85 SER A CA 1
ATOM 677 C C . SER A 1 85 ? -6.841 -4.667 -3.820 1.00 98.38 85 SER A C 1
ATOM 679 O O . SER A 1 85 ? -6.606 -4.151 -4.909 1.00 98.38 85 SER A O 1
ATOM 681 N N . SER A 1 86 ? -7.852 -4.274 -3.044 1.00 98.06 86 SER A N 1
ATOM 682 C CA . SER A 1 86 ? -8.855 -3.247 -3.343 1.00 98.06 86 SER A CA 1
ATOM 683 C C . SER A 1 86 ? -8.362 -1.802 -3.215 1.00 98.06 86 SER A C 1
ATOM 685 O O . SER A 1 86 ? -9.079 -0.887 -3.623 1.00 98.06 86 SER A O 1
ATOM 687 N N . TRP A 1 87 ? -7.192 -1.565 -2.616 1.00 98.69 87 TRP A N 1
ATOM 688 C CA . TRP A 1 87 ? -6.702 -0.210 -2.378 1.00 98.69 87 TRP A CA 1
ATOM 689 C C . TRP A 1 87 ? -6.438 0.529 -3.691 1.00 98.69 87 TRP A C 1
ATOM 691 O O . TRP A 1 87 ? -5.726 0.045 -4.572 1.00 98.69 87 TRP A O 1
ATOM 701 N N . ASP A 1 88 ? -6.947 1.757 -3.788 1.00 98.69 88 ASP A N 1
ATOM 702 C CA . ASP A 1 88 ? -6.531 2.680 -4.836 1.00 98.69 88 ASP A CA 1
ATOM 703 C C . ASP A 1 88 ? -5.157 3.246 -4.475 1.00 98.69 88 ASP A C 1
ATOM 705 O O . ASP A 1 88 ? -5.023 4.091 -3.585 1.00 98.69 88 ASP A O 1
ATOM 709 N N . VAL A 1 89 ? -4.130 2.748 -5.161 1.00 98.81 89 VAL A N 1
ATOM 710 C CA . VAL A 1 89 ? -2.745 3.203 -5.008 1.00 98.81 89 VAL A CA 1
ATOM 711 C C . VAL A 1 89 ? -2.256 4.035 -6.197 1.00 98.81 89 VAL A C 1
ATOM 713 O O . VAL A 1 89 ? -1.072 4.362 -6.268 1.00 98.81 89 VAL A O 1
ATOM 716 N N . SER A 1 90 ? -3.156 4.441 -7.101 1.00 98.75 90 SER A N 1
ATOM 717 C CA . SER A 1 90 ? -2.808 5.150 -8.343 1.00 98.75 90 SER A CA 1
ATOM 718 C C . SER A 1 90 ? -2.129 6.505 -8.115 1.00 98.75 90 SER A C 1
ATOM 720 O O . SER A 1 90 ? -1.390 6.980 -8.978 1.00 98.75 90 SER A O 1
ATOM 722 N N . ASN A 1 91 ? -2.323 7.111 -6.939 1.00 98.50 91 ASN A N 1
ATOM 723 C CA . ASN A 1 91 ? -1.688 8.366 -6.521 1.00 98.50 91 ASN A CA 1
ATOM 724 C C . ASN A 1 91 ? -0.437 8.170 -5.646 1.00 98.50 91 ASN A C 1
ATOM 726 O O . ASN A 1 91 ? 0.275 9.139 -5.352 1.00 98.50 91 ASN A O 1
ATOM 730 N N . VAL A 1 92 ? -0.149 6.937 -5.219 1.00 98.88 92 VAL A N 1
ATOM 731 C CA . VAL A 1 92 ? 0.921 6.654 -4.263 1.00 98.88 92 VAL A CA 1
ATOM 732 C C . VAL A 1 92 ? 2.273 6.698 -4.972 1.00 98.88 92 VAL A C 1
ATOM 734 O O . VAL A 1 92 ? 2.528 5.994 -5.944 1.00 98.88 92 VAL A O 1
ATOM 737 N N . LYS A 1 93 ? 3.173 7.533 -4.450 1.00 98.81 93 LYS A N 1
ATOM 738 C CA . LYS A 1 93 ? 4.532 7.729 -4.975 1.00 98.81 93 LYS A CA 1
ATOM 739 C C . LYS A 1 93 ? 5.585 6.963 -4.184 1.00 98.81 93 LYS A C 1
ATOM 741 O O . LYS A 1 93 ? 6.601 6.555 -4.744 1.00 98.81 93 LYS A O 1
ATOM 746 N N . GLY A 1 94 ? 5.381 6.795 -2.877 1.00 98.75 94 GLY A N 1
ATOM 747 C CA . GLY A 1 94 ? 6.370 6.187 -1.986 1.00 98.75 94 GLY A CA 1
ATOM 748 C C . GLY A 1 94 ? 5.831 4.987 -1.221 1.00 98.75 94 GLY A C 1
ATOM 749 O O . GLY A 1 94 ? 5.059 5.167 -0.279 1.00 98.75 94 GLY A O 1
ATOM 750 N N . PHE A 1 95 ? 6.340 3.806 -1.569 1.00 98.81 95 PHE A N 1
ATOM 751 C CA . PHE A 1 95 ? 6.052 2.507 -0.950 1.00 98.81 95 PHE A CA 1
ATOM 752 C C . PHE A 1 95 ? 7.228 1.962 -0.130 1.00 98.81 95 PHE A C 1
ATOM 754 O O . PHE A 1 95 ? 7.179 0.834 0.361 1.00 98.81 95 PHE A O 1
ATOM 761 N N . ALA A 1 96 ? 8.307 2.740 0.005 1.00 98.75 96 ALA A N 1
ATOM 762 C CA . ALA A 1 96 ? 9.565 2.268 0.572 1.00 98.75 96 ALA A CA 1
ATOM 763 C C . ALA A 1 96 ? 9.364 1.511 1.896 1.00 98.75 96 ALA A C 1
ATOM 765 O O . ALA A 1 96 ? 8.750 2.020 2.841 1.00 98.75 96 ALA A O 1
ATOM 766 N N . SER A 1 97 ? 9.882 0.284 1.941 1.00 98.81 97 SER A N 1
ATOM 767 C CA . SER A 1 97 ? 9.816 -0.624 3.090 1.00 98.81 97 SER A CA 1
ATOM 768 C C . SER A 1 97 ? 8.404 -0.921 3.625 1.00 98.81 97 SER A C 1
ATOM 770 O O . SER A 1 97 ? 8.292 -1.308 4.784 1.00 98.81 97 SER A O 1
ATOM 772 N N . MET A 1 98 ? 7.322 -0.730 2.855 1.00 98.81 98 MET A N 1
ATOM 773 C CA . MET A 1 98 ? 5.941 -0.879 3.352 1.00 98.81 98 MET A CA 1
ATOM 774 C C . MET A 1 98 ? 5.693 -2.221 4.062 1.00 98.81 98 MET A C 1
ATOM 776 O O . MET A 1 98 ? 5.048 -2.211 5.111 1.00 98.81 98 MET A O 1
ATOM 780 N N . PHE A 1 99 ? 6.273 -3.320 3.558 1.00 98.88 99 PHE A N 1
ATOM 781 C CA . PHE A 1 99 ? 6.148 -4.681 4.100 1.00 98.88 99 PHE A CA 1
ATOM 782 C C . PHE A 1 99 ? 7.493 -5.304 4.507 1.00 98.88 99 PHE A C 1
ATOM 784 O O . PHE A 1 99 ? 7.626 -6.526 4.573 1.00 98.88 99 PHE A O 1
ATOM 791 N N . GLN A 1 100 ? 8.506 -4.489 4.810 1.00 98.81 100 GLN A N 1
ATOM 792 C CA . GLN A 1 100 ? 9.802 -5.005 5.262 1.00 98.81 100 GLN A CA 1
ATOM 793 C C . GLN A 1 100 ? 9.637 -5.857 6.532 1.00 98.81 100 GLN A C 1
ATOM 795 O O . GLN A 1 100 ? 8.970 -5.419 7.477 1.00 98.81 100 GLN A O 1
ATOM 800 N N . THR A 1 101 ? 10.241 -7.052 6.568 1.00 98.69 101 THR A N 1
ATOM 801 C CA . THR A 1 101 ? 10.174 -7.987 7.713 1.00 98.69 101 THR A CA 1
ATOM 802 C C . THR A 1 101 ? 8.727 -8.203 8.198 1.00 98.69 101 THR A C 1
ATOM 804 O O . THR A 1 101 ? 8.423 -8.167 9.390 1.00 98.69 101 THR A O 1
ATOM 807 N N . THR A 1 102 ? 7.794 -8.328 7.253 1.00 98.56 102 THR A N 1
ATOM 808 C CA . THR A 1 102 ? 6.348 -8.494 7.486 1.00 98.56 102 THR A CA 1
ATOM 809 C C . THR A 1 102 ? 5.884 -9.733 6.718 1.00 98.56 102 THR A C 1
ATOM 811 O O . THR A 1 102 ? 6.280 -9.873 5.556 1.00 98.56 102 THR A O 1
ATOM 814 N N . PRO A 1 103 ? 5.058 -10.632 7.292 1.00 98.50 103 PRO A N 1
ATOM 815 C CA . PRO A 1 103 ? 4.633 -11.885 6.652 1.00 98.50 103 PRO A CA 1
ATOM 816 C C . PRO A 1 103 ? 3.578 -11.682 5.544 1.00 98.50 103 PRO A C 1
ATOM 818 O O . PRO A 1 103 ? 2.717 -12.533 5.332 1.00 98.50 103 PRO A O 1
ATOM 821 N N . PHE A 1 104 ? 3.625 -10.543 4.857 1.00 98.75 104 PHE A N 1
ATOM 822 C CA . PHE A 1 104 ? 2.673 -10.154 3.832 1.00 98.75 104 PHE A CA 1
ATOM 823 C C . PHE A 1 104 ? 2.885 -10.965 2.547 1.00 98.75 104 PHE A C 1
ATOM 825 O O . PHE A 1 104 ? 3.995 -11.031 2.021 1.00 98.75 104 PHE A O 1
ATOM 832 N N . ASN A 1 105 ? 1.816 -11.571 2.036 1.00 98.75 105 ASN A N 1
ATOM 833 C CA . ASN A 1 105 ? 1.813 -12.366 0.810 1.00 98.75 105 ASN A CA 1
ATOM 834 C C . ASN A 1 105 ? 0.430 -12.364 0.124 1.00 98.75 105 ASN A C 1
ATOM 836 O O . ASN A 1 105 ? 0.009 -13.386 -0.417 1.00 98.75 105 ASN A O 1
ATOM 840 N N . GLN A 1 106 ? -0.302 -11.250 0.199 1.00 98.62 106 GLN A N 1
ATOM 841 C CA . GLN A 1 106 ? -1.588 -11.094 -0.491 1.00 98.62 106 GLN A CA 1
ATOM 842 C C . GLN A 1 106 ? -1.391 -10.620 -1.927 1.00 98.62 106 GLN A C 1
ATOM 844 O O . GLN A 1 106 ? -0.410 -9.935 -2.225 1.00 98.62 106 GLN A O 1
ATOM 8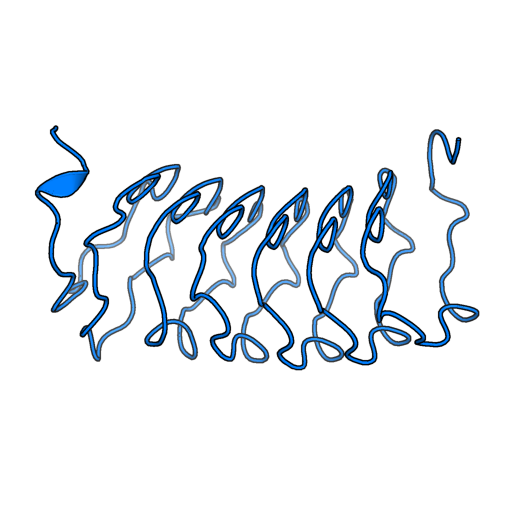49 N N . ASP A 1 107 ? -2.321 -10.996 -2.804 1.00 98.62 107 ASP A N 1
ATOM 850 C CA . ASP A 1 107 ? -2.286 -10.606 -4.211 1.00 98.62 107 ASP A CA 1
ATOM 851 C C . ASP A 1 107 ? -2.518 -9.097 -4.353 1.00 98.62 107 ASP A C 1
ATOM 853 O O . ASP A 1 107 ? -3.555 -8.558 -3.977 1.00 98.62 107 ASP A O 1
ATOM 857 N N . ILE A 1 108 ? -1.511 -8.416 -4.889 1.00 98.81 108 ILE A N 1
ATOM 858 C CA . ILE A 1 108 ? -1.514 -6.982 -5.191 1.00 98.81 108 ILE A CA 1
ATOM 859 C C . ILE A 1 108 ? -1.068 -6.736 -6.637 1.00 98.81 108 ILE A C 1
ATOM 861 O O . ILE A 1 108 ? -0.677 -5.624 -6.994 1.00 98.81 108 ILE A O 1
ATOM 865 N N . GLY A 1 109 ? -1.120 -7.763 -7.493 1.00 98.69 109 GLY A N 1
ATOM 866 C CA . GLY A 1 109 ? -0.730 -7.664 -8.900 1.00 98.69 109 GLY A CA 1
ATOM 867 C C . GLY A 1 109 ? -1.605 -6.689 -9.691 1.00 98.69 109 GLY A C 1
ATOM 868 O O . GLY A 1 109 ? -1.142 -6.082 -10.653 1.00 98.69 109 GLY A O 1
ATOM 869 N N . ALA A 1 110 ? -2.847 -6.476 -9.241 1.00 98.62 110 ALA A N 1
ATOM 870 C CA . ALA A 1 110 ? -3.811 -5.559 -9.851 1.00 98.62 110 ALA A CA 1
ATOM 871 C C . ALA A 1 110 ? -3.613 -4.075 -9.480 1.00 98.62 110 ALA A C 1
ATOM 873 O O . ALA A 1 110 ? -4.329 -3.214 -9.997 1.00 98.62 110 ALA A O 1
ATOM 874 N N . TRP A 1 111 ? -2.678 -3.749 -8.584 1.00 98.81 111 TRP A N 1
ATOM 875 C CA . TRP A 1 111 ? -2.412 -2.363 -8.205 1.00 98.81 111 TRP A CA 1
ATOM 876 C C . TRP A 1 111 ? -1.903 -1.529 -9.384 1.00 98.81 111 TRP A C 1
ATOM 878 O O . TRP A 1 111 ? -0.965 -1.906 -10.083 1.00 98.81 111 TRP A O 1
ATOM 888 N N . ASN A 1 112 ? -2.476 -0.336 -9.560 1.00 98.69 112 ASN A N 1
ATOM 889 C CA . ASN A 1 112 ? -1.951 0.643 -10.504 1.00 98.69 112 ASN A CA 1
ATOM 890 C C . ASN A 1 112 ? -0.748 1.381 -9.894 1.00 98.69 112 ASN A C 1
ATOM 892 O O . ASN A 1 112 ? -0.918 2.321 -9.118 1.00 98.69 112 ASN A O 1
ATOM 896 N N . THR A 1 113 ? 0.465 0.977 -10.271 1.00 98.56 113 THR A N 1
ATOM 897 C CA . THR A 1 113 ? 1.721 1.543 -9.758 1.00 98.56 113 THR A CA 1
ATOM 898 C C . THR A 1 113 ? 2.334 2.628 -10.645 1.00 98.56 113 THR A C 1
ATOM 900 O O . THR A 1 113 ? 3.460 3.038 -10.380 1.00 98.56 113 THR A O 1
ATOM 903 N N . SER A 1 114 ? 1.628 3.150 -11.657 1.00 98.25 114 SER A N 1
ATOM 904 C CA . SER A 1 114 ? 2.203 4.092 -12.639 1.00 98.25 114 SER A CA 1
ATOM 905 C C . SER A 1 114 ? 2.789 5.374 -12.023 1.00 98.25 114 SER A C 1
ATOM 907 O O . SER A 1 114 ? 3.653 6.023 -12.616 1.00 98.25 114 SER A O 1
ATOM 909 N N . SER A 1 115 ? 2.328 5.757 -10.827 1.00 98.50 115 SER A N 1
ATOM 910 C CA . SER A 1 115 ? 2.824 6.914 -10.064 1.00 98.50 115 SER A CA 1
ATOM 911 C C . SER A 1 115 ? 3.967 6.588 -9.095 1.00 98.50 115 SER A C 1
ATOM 913 O O . SER A 1 115 ? 4.523 7.507 -8.485 1.00 98.50 115 SER A O 1
ATOM 915 N N . ALA A 1 116 ? 4.319 5.312 -8.921 1.00 98.56 116 ALA A N 1
ATOM 916 C CA . ALA A 1 116 ? 5.329 4.877 -7.969 1.00 98.56 116 ALA A CA 1
ATOM 917 C C . ALA A 1 116 ? 6.714 5.403 -8.368 1.00 98.56 116 ALA A C 1
ATOM 919 O O . ALA A 1 116 ? 7.162 5.245 -9.499 1.00 98.56 116 ALA A O 1
ATOM 920 N N . GLN A 1 117 ? 7.411 6.013 -7.412 1.00 98.19 117 GLN A N 1
ATOM 921 C CA . GLN A 1 117 ? 8.767 6.545 -7.588 1.00 98.19 117 GLN A CA 1
ATOM 922 C C . GLN A 1 117 ? 9.782 5.777 -6.740 1.00 98.19 117 GLN A C 1
ATOM 924 O O . GLN A 1 117 ? 10.923 5.578 -7.152 1.00 98.19 117 GLN A O 1
ATOM 929 N N . ASN A 1 118 ? 9.369 5.323 -5.553 1.00 98.25 118 ASN A N 1
ATOM 930 C CA . ASN A 1 118 ? 10.223 4.577 -4.639 1.00 98.25 118 ASN A CA 1
ATOM 931 C C . ASN A 1 118 ? 9.506 3.340 -4.087 1.00 98.25 118 ASN A C 1
ATOM 933 O O . ASN A 1 118 ? 8.546 3.462 -3.322 1.00 98.25 118 ASN A O 1
ATOM 937 N N . ILE A 1 119 ? 10.041 2.171 -4.434 1.00 98.31 119 ILE A N 1
ATOM 938 C CA . ILE A 1 119 ? 9.614 0.842 -3.969 1.00 98.31 119 ILE A CA 1
ATOM 939 C C . ILE A 1 119 ? 10.769 0.079 -3.288 1.00 98.31 119 ILE A C 1
ATOM 941 O O . ILE A 1 119 ? 10.711 -1.135 -3.091 1.00 98.31 119 ILE A O 1
ATOM 945 N N . GLY A 1 120 ? 11.840 0.786 -2.912 1.00 97.81 120 GLY A N 1
ATOM 946 C CA . GLY A 1 120 ? 13.008 0.205 -2.254 1.00 97.81 120 GLY A CA 1
ATOM 947 C C . GLY A 1 120 ? 12.641 -0.507 -0.953 1.00 97.81 120 GLY A C 1
ATOM 948 O O . GLY A 1 120 ? 11.777 -0.054 -0.198 1.00 97.81 120 GLY A O 1
ATOM 949 N N . LEU A 1 121 ? 13.298 -1.639 -0.688 1.00 98.56 121 LEU A N 1
ATOM 950 C CA . LEU A 1 121 ? 13.083 -2.497 0.486 1.00 98.56 121 LEU A CA 1
ATOM 951 C C . LEU A 1 121 ? 11.639 -2.998 0.705 1.00 98.56 121 LEU A C 1
ATOM 953 O O . LEU A 1 121 ? 11.374 -3.563 1.765 1.00 98.56 121 LEU A O 1
ATOM 957 N N . MET A 1 122 ? 10.698 -2.783 -0.224 1.00 98.62 122 MET A N 1
ATOM 958 C CA . MET A 1 122 ? 9.263 -3.010 0.011 1.00 98.62 122 MET A CA 1
ATOM 959 C C . MET A 1 122 ? 8.947 -4.424 0.514 1.00 98.62 122 MET A C 1
ATOM 961 O O . MET A 1 122 ? 8.144 -4.551 1.435 1.00 98.62 122 MET A O 1
ATOM 965 N N . PHE A 1 123 ? 9.639 -5.437 -0.017 1.00 98.81 123 PHE A N 1
ATOM 966 C CA . PHE A 1 123 ? 9.516 -6.851 0.355 1.00 98.81 123 PHE A CA 1
ATOM 967 C C . PHE A 1 123 ? 10.825 -7.435 0.905 1.00 98.81 123 PHE A C 1
ATOM 969 O O . PHE A 1 123 ? 11.042 -8.647 0.854 1.00 98.81 123 PHE A O 1
ATOM 976 N N . CYS A 1 124 ? 11.720 -6.587 1.422 1.00 98.69 124 CYS A N 1
ATOM 977 C CA . CYS A 1 124 ? 12.956 -7.047 2.043 1.00 98.69 124 CYS A CA 1
ATOM 978 C C . CYS A 1 124 ? 12.610 -7.906 3.264 1.00 98.69 124 CYS A C 1
ATOM 980 O O . CYS A 1 124 ? 11.868 -7.451 4.138 1.00 98.69 124 CYS A O 1
ATOM 982 N N . ASP A 1 125 ? 13.172 -9.116 3.338 1.00 98.62 125 ASP A N 1
ATOM 983 C CA . ASP A 1 125 ? 12.927 -10.066 4.435 1.00 98.62 125 ASP A CA 1
ATOM 984 C C . ASP A 1 125 ? 11.422 -10.376 4.648 1.00 98.62 125 ASP A C 1
ATOM 986 O O . ASP A 1 125 ? 10.948 -10.581 5.761 1.00 98.62 125 ASP A O 1
ATOM 990 N N . SER A 1 126 ? 10.637 -10.357 3.567 1.00 98.31 126 SER A N 1
ATOM 991 C CA . SER A 1 126 ? 9.213 -10.713 3.544 1.00 98.31 126 SER A CA 1
ATOM 992 C C . SER A 1 126 ? 9.018 -11.999 2.729 1.00 98.31 126 SER A C 1
ATOM 994 O O . SER A 1 126 ? 9.736 -12.185 1.750 1.00 98.31 126 SER A O 1
ATOM 996 N N . PRO A 1 127 ? 8.067 -12.892 3.067 1.00 98.62 127 PRO A N 1
ATOM 997 C CA . PRO A 1 127 ? 7.783 -14.100 2.290 1.00 98.62 127 PRO A CA 1
ATOM 998 C C . PRO A 1 127 ? 6.892 -13.834 1.059 1.00 98.62 127 PRO A C 1
ATOM 1000 O O . PRO A 1 127 ? 6.231 -14.750 0.572 1.00 98.62 127 PRO A O 1
ATOM 1003 N N . PHE A 1 128 ? 6.827 -12.589 0.579 1.00 98.88 128 PHE A N 1
ATOM 1004 C CA . PHE A 1 128 ? 6.010 -12.203 -0.567 1.00 98.88 128 PHE A CA 1
ATOM 1005 C C . PHE A 1 128 ? 6.434 -12.952 -1.838 1.00 98.88 128 PHE A C 1
ATOM 1007 O O . PHE A 1 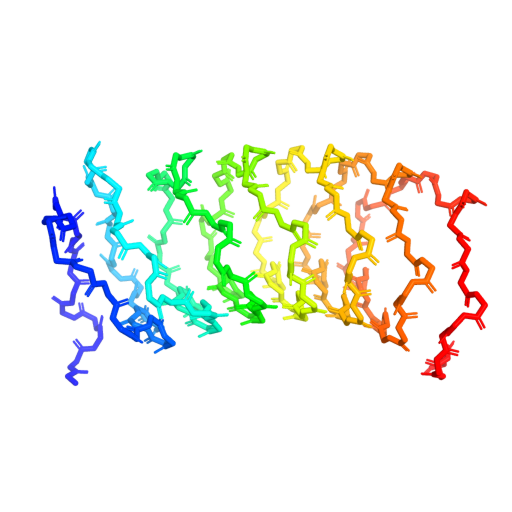128 ? 7.614 -12.935 -2.199 1.00 98.88 128 PHE A O 1
ATOM 1014 N N . ASN A 1 129 ? 5.471 -13.570 -2.524 1.00 98.75 129 ASN A N 1
ATOM 1015 C CA . ASN A 1 129 ? 5.675 -14.288 -3.782 1.00 98.75 129 ASN A CA 1
ATOM 1016 C C . ASN A 1 129 ? 4.435 -14.259 -4.700 1.00 98.75 129 ASN A C 1
ATOM 1018 O O . ASN A 1 129 ? 4.098 -15.268 -5.318 1.00 98.75 129 ASN A O 1
ATOM 1022 N N . GLN A 1 130 ? 3.721 -13.133 -4.753 1.00 98.75 130 GLN A N 1
ATOM 1023 C CA . GLN A 1 130 ? 2.602 -12.952 -5.685 1.00 98.75 130 GLN A CA 1
ATOM 1024 C C . GLN A 1 130 ? 3.079 -12.322 -6.990 1.00 98.75 130 GLN A C 1
ATOM 1026 O O . GLN A 1 130 ? 4.069 -11.584 -6.998 1.00 98.75 130 GLN A O 1
ATOM 1031 N N . ASP A 1 131 ? 2.372 -12.617 -8.080 1.00 98.62 131 ASP A N 1
ATOM 1032 C CA . ASP A 1 131 ? 2.673 -12.068 -9.398 1.00 98.62 131 ASP A CA 1
ATOM 1033 C C . ASP A 1 131 ? 2.470 -10.544 -9.411 1.00 98.62 131 ASP A C 1
ATOM 1035 O O . ASP A 1 131 ? 1.389 -10.032 -9.130 1.00 98.62 131 ASP A O 1
ATOM 1039 N N . ILE A 1 132 ? 3.537 -9.820 -9.742 1.00 98.69 132 ILE A N 1
ATOM 1040 C CA . ILE A 1 132 ? 3.560 -8.360 -9.907 1.00 98.69 132 ILE A CA 1
ATOM 1041 C C . ILE A 1 132 ? 4.165 -7.966 -11.262 1.00 98.69 132 ILE A C 1
ATOM 1043 O O . ILE A 1 132 ? 4.579 -6.826 -11.475 1.00 98.69 132 ILE A O 1
ATOM 1047 N N . SER A 1 133 ? 4.224 -8.910 -12.203 1.00 98.06 133 SER A N 1
ATOM 1048 C CA . SER A 1 133 ? 4.731 -8.701 -13.563 1.00 98.06 133 SER A CA 1
ATOM 1049 C C . SER A 1 133 ? 3.927 -7.649 -14.341 1.00 98.06 133 SER A C 1
ATOM 1051 O O . SER A 1 133 ? 4.443 -7.054 -15.289 1.00 98.06 133 SER A O 1
ATOM 1053 N N . GLY A 1 134 ? 2.686 -7.384 -13.915 1.00 98.12 134 GLY A N 1
ATOM 1054 C CA . GLY A 1 134 ? 1.808 -6.344 -14.453 1.00 98.12 134 GLY A CA 1
ATOM 1055 C C . GLY A 1 134 ? 2.019 -4.935 -13.884 1.00 98.12 134 GLY A C 1
ATOM 1056 O O . GLY A 1 134 ? 1.390 -4.000 -14.376 1.00 98.12 134 GLY A O 1
ATOM 1057 N N . TRP A 1 135 ? 2.877 -4.749 -12.876 1.00 98.56 135 TRP A N 1
ATOM 1058 C CA . TRP A 1 135 ? 3.155 -3.418 -12.330 1.00 98.56 135 TRP A CA 1
ATOM 1059 C C . TRP A 1 135 ? 3.855 -2.515 -13.353 1.00 98.56 135 TRP A C 1
ATOM 1061 O O . TRP A 1 135 ? 4.850 -2.894 -13.971 1.00 98.56 135 TRP A O 1
ATOM 1071 N N . ASP A 1 136 ? 3.373 -1.278 -13.477 1.00 98.06 136 ASP A N 1
ATOM 1072 C CA . ASP A 1 136 ? 4.081 -0.223 -14.199 1.00 98.06 136 ASP A CA 1
ATOM 1073 C C . ASP A 1 136 ? 5.148 0.386 -13.283 1.00 98.06 136 ASP A C 1
ATOM 1075 O O . ASP A 1 136 ? 4.831 1.059 -12.299 1.00 98.06 136 ASP A O 1
ATOM 1079 N N . VAL A 1 137 ? 6.418 0.131 -13.603 1.00 97.19 137 VAL A N 1
ATOM 1080 C CA . VAL A 1 137 ? 7.582 0.654 -12.871 1.00 97.19 137 VAL A CA 1
ATOM 1081 C C . VAL A 1 137 ? 8.345 1.731 -13.649 1.00 97.19 137 VAL A C 1
ATOM 1083 O O . VAL A 1 137 ? 9.437 2.120 -13.243 1.00 97.19 137 VAL A O 1
ATOM 1086 N N . SER A 1 138 ? 7.782 2.251 -14.743 1.00 96.25 138 SER A N 1
ATOM 1087 C CA . SER A 1 138 ? 8.459 3.223 -15.618 1.00 96.25 138 SER A CA 1
ATOM 1088 C C . SER A 1 138 ? 8.757 4.573 -14.945 1.00 96.25 138 SER A C 1
ATOM 1090 O O . SER A 1 138 ? 9.674 5.283 -15.360 1.00 96.25 138 SER A O 1
ATOM 1092 N N . SER A 1 139 ? 8.016 4.913 -13.885 1.00 96.44 139 SER A N 1
ATOM 1093 C CA . SER A 1 139 ? 8.239 6.098 -13.042 1.00 96.44 139 SER A CA 1
ATOM 1094 C C . SER A 1 139 ? 9.181 5.848 -11.857 1.00 96.44 139 SER A C 1
ATOM 1096 O O . SER A 1 139 ? 9.549 6.793 -11.152 1.00 96.44 139 SER A O 1
ATOM 1098 N N . VAL A 1 140 ? 9.564 4.592 -11.600 1.00 97.56 140 VAL A N 1
ATOM 1099 C CA . VAL A 1 140 ? 10.359 4.223 -10.425 1.00 97.56 140 VAL A CA 1
ATOM 1100 C C . VAL A 1 140 ? 11.796 4.671 -10.627 1.00 97.56 140 VAL A C 1
ATOM 1102 O O . VAL A 1 140 ? 12.454 4.279 -11.586 1.00 97.56 140 VAL A O 1
ATOM 1105 N N . THR A 1 141 ? 12.315 5.447 -9.683 1.00 96.31 141 THR A N 1
ATOM 1106 C 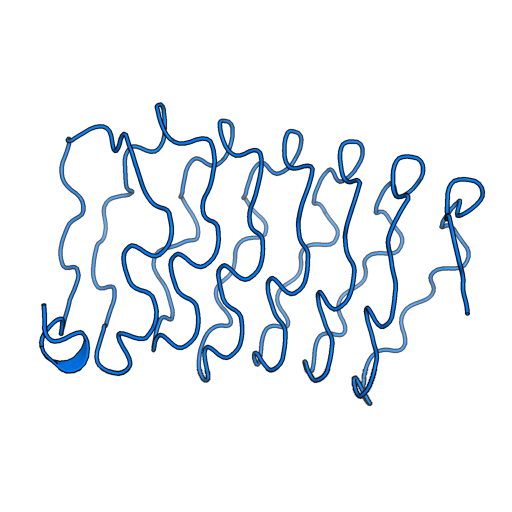CA . THR A 1 141 ? 13.724 5.857 -9.654 1.00 96.31 141 THR A CA 1
ATOM 1107 C C . THR A 1 141 ? 14.509 5.136 -8.562 1.00 96.31 141 THR A C 1
ATOM 1109 O O . THR A 1 141 ? 15.732 5.058 -8.644 1.00 96.31 141 THR A O 1
ATOM 1112 N N . GLN A 1 142 ? 13.826 4.566 -7.556 1.00 96.38 142 GLN A N 1
ATOM 1113 C CA . GLN A 1 142 ? 14.439 3.887 -6.408 1.00 96.38 142 GLN A CA 1
ATOM 1114 C C . GLN A 1 142 ? 13.801 2.510 -6.145 1.00 96.38 142 GLN A C 1
ATOM 1116 O O . GLN A 1 142 ? 12.652 2.417 -5.714 1.00 96.38 142 GLN A O 1
ATOM 1121 N N . MET A 1 143 ? 14.577 1.438 -6.343 1.00 95.25 143 MET A N 1
ATOM 1122 C CA . MET A 1 143 ? 14.159 0.031 -6.154 1.00 95.25 143 MET A CA 1
ATOM 1123 C C . MET A 1 143 ? 15.174 -0.786 -5.324 1.00 95.25 143 MET A C 1
ATOM 1125 O O . MET A 1 143 ? 15.107 -2.012 -5.247 1.00 95.25 143 MET A O 1
ATOM 1129 N N . TYR A 1 144 ? 16.144 -0.121 -4.691 1.00 95.19 144 TYR A N 1
ATOM 1130 C CA . TYR A 1 144 ? 17.233 -0.785 -3.972 1.00 95.19 144 TYR A CA 1
ATOM 1131 C C . TYR A 1 144 ? 16.712 -1.832 -2.973 1.00 95.19 144 TYR A C 1
ATOM 1133 O O . TYR A 1 144 ? 15.778 -1.584 -2.206 1.00 95.19 144 TYR A O 1
ATOM 1141 N N . GLN A 1 145 ? 17.323 -3.020 -2.996 1.00 96.50 145 GLN A N 1
ATOM 1142 C CA . GLN A 1 145 ? 17.077 -4.099 -2.034 1.00 96.50 145 GLN A CA 1
ATOM 1143 C C . GLN A 1 145 ? 15.600 -4.526 -1.878 1.00 96.50 145 GLN A C 1
ATOM 1145 O O . GLN A 1 145 ? 15.245 -5.095 -0.847 1.00 96.50 145 GLN A O 1
ATOM 1150 N N . MET A 1 146 ? 14.735 -4.288 -2.876 1.00 97.38 146 MET A N 1
ATOM 1151 C CA . MET A 1 146 ? 13.297 -4.601 -2.808 1.00 97.38 146 MET A CA 1
ATOM 1152 C C . MET A 1 146 ? 13.005 -6.040 -2.359 1.00 97.38 146 MET A C 1
ATOM 1154 O O . MET A 1 146 ? 12.104 -6.234 -1.551 1.00 97.38 146 MET A O 1
ATOM 1158 N N . PHE A 1 147 ? 13.808 -7.007 -2.816 1.00 98.00 147 PHE A N 1
ATOM 1159 C CA . PHE A 1 147 ? 13.709 -8.434 -2.477 1.00 98.00 147 PHE A CA 1
ATOM 1160 C C . PHE A 1 147 ? 14.920 -8.960 -1.692 1.00 98.00 147 PHE A C 1
ATOM 1162 O O . PHE A 1 147 ? 15.159 -10.164 -1.637 1.00 98.00 147 PHE A O 1
ATOM 1169 N N . ASN A 1 148 ? 15.731 -8.084 -1.090 1.00 98.12 148 ASN A N 1
ATOM 1170 C CA . ASN A 1 148 ? 16.878 -8.537 -0.303 1.00 98.12 148 ASN A CA 1
ATOM 1171 C C . ASN A 1 148 ? 16.409 -9.431 0.860 1.00 98.12 148 ASN A C 1
ATOM 1173 O O . ASN A 1 148 ? 15.466 -9.082 1.567 1.00 98.12 148 ASN A O 1
ATOM 1177 N N . SER A 1 149 ? 17.053 -10.583 1.055 1.00 98.38 149 SER A N 1
ATOM 1178 C CA . SER A 1 149 ? 16.638 -11.613 2.026 1.00 98.38 149 SER A CA 1
ATOM 1179 C C . SER A 1 149 ? 15.217 -12.175 1.833 1.00 98.38 149 SER A C 1
ATOM 1181 O O . SER A 1 149 ? 14.724 -12.875 2.713 1.00 98.38 149 SER A O 1
ATOM 1183 N N . ASN A 1 150 ? 14.547 -11.916 0.705 1.00 97.94 150 ASN A N 1
ATOM 1184 C CA . ASN A 1 150 ? 13.341 -12.649 0.327 1.00 97.94 150 ASN A CA 1
ATOM 1185 C C . ASN A 1 150 ? 13.768 -13.934 -0.400 1.00 97.94 150 ASN A C 1
ATOM 1187 O O . ASN A 1 150 ? 14.155 -13.907 -1.565 1.00 97.94 150 ASN A O 1
ATOM 1191 N N . TYR A 1 151 ? 13.735 -15.061 0.310 1.00 96.88 151 TYR A N 1
ATOM 1192 C CA . TYR A 1 151 ? 14.225 -16.347 -0.203 1.00 96.88 151 TYR A CA 1
ATOM 1193 C C . TYR A 1 151 ? 13.201 -17.127 -1.037 1.00 96.88 151 TYR A C 1
ATOM 1195 O O . TYR A 1 151 ? 13.530 -18.200 -1.540 1.00 96.88 151 TYR A O 1
ATOM 1203 N N . VAL A 1 152 ? 11.962 -16.637 -1.141 1.00 98.31 152 VAL A N 1
ATOM 1204 C CA . VAL A 1 152 ? 10.853 -17.356 -1.790 1.00 98.31 152 VAL A CA 1
ATOM 1205 C C . VAL A 1 152 ? 10.371 -16.691 -3.074 1.00 98.31 152 VAL A C 1
ATOM 1207 O O . VAL A 1 152 ? 9.716 -17.360 -3.869 1.00 98.31 152 VAL A O 1
ATOM 1210 N N . PHE A 1 153 ? 10.696 -15.415 -3.297 1.00 98.44 153 PHE A N 1
ATOM 1211 C CA . PHE A 1 153 ? 10.284 -14.689 -4.493 1.00 98.44 153 PHE A CA 1
ATOM 1212 C C . PHE A 1 153 ? 10.905 -15.284 -5.759 1.00 98.44 153 PHE A C 1
ATOM 1214 O O . PHE A 1 153 ? 12.128 -15.352 -5.894 1.00 98.44 153 PHE A O 1
ATOM 1221 N N . ASN A 1 154 ? 10.053 -15.700 -6.696 1.00 98.00 154 ASN A N 1
ATOM 1222 C CA . ASN A 1 154 ? 10.470 -16.340 -7.943 1.00 98.00 154 ASN A CA 1
ATOM 1223 C C . ASN A 1 154 ? 9.618 -15.952 -9.165 1.00 98.00 154 ASN A C 1
ATOM 1225 O O . ASN A 1 154 ? 9.588 -16.698 -10.144 1.00 98.00 154 ASN A O 1
ATOM 1229 N N . GLN A 1 155 ? 8.926 -14.812 -9.110 1.00 98.19 155 GLN A N 1
ATOM 1230 C CA . GLN A 1 155 ? 8.089 -14.336 -10.213 1.00 98.19 155 GLN A CA 1
ATOM 1231 C C . GLN A 1 155 ? 8.929 -13.765 -11.362 1.00 98.19 155 GLN A C 1
ATOM 1233 O O . GLN A 1 155 ? 10.024 -13.238 -11.150 1.00 98.19 155 GLN A O 1
ATOM 1238 N N . ASP A 1 156 ? 8.404 -13.855 -12.584 1.00 97.38 156 ASP A N 1
ATOM 1239 C CA . ASP A 1 156 ? 9.039 -13.293 -13.775 1.00 97.38 156 ASP A CA 1
ATOM 1240 C C . ASP A 1 156 ? 8.781 -11.782 -13.861 1.00 97.38 156 ASP A C 1
ATOM 1242 O O . ASP A 1 156 ? 7.642 -11.342 -13.989 1.00 97.38 156 ASP A O 1
ATOM 1246 N N . LEU A 1 157 ? 9.851 -10.988 -13.801 1.00 96.56 157 LEU A N 1
ATOM 1247 C CA . LEU A 1 157 ? 9.804 -9.525 -13.905 1.00 96.56 157 LEU A CA 1
ATOM 1248 C C . LEU A 1 157 ? 10.421 -9.008 -15.211 1.00 96.56 157 LEU A C 1
ATOM 1250 O O . LEU A 1 157 ? 10.770 -7.834 -15.314 1.00 96.56 157 LEU A O 1
ATOM 1254 N N . SER A 1 158 ? 10.589 -9.866 -16.219 1.00 95.31 158 SER A N 1
ATOM 1255 C CA . SER A 1 158 ? 11.200 -9.492 -17.502 1.00 95.31 158 SER A CA 1
ATOM 1256 C C . SER A 1 158 ? 10.418 -8.424 -18.281 1.00 95.31 158 SER A C 1
ATOM 1258 O O . SER A 1 158 ? 10.987 -7.775 -19.158 1.00 95.31 158 SER A O 1
ATOM 1260 N N . SER A 1 159 ? 9.142 -8.205 -17.946 1.00 95.06 159 SER A N 1
ATOM 1261 C CA . SER A 1 159 ? 8.287 -7.142 -18.492 1.00 95.06 159 SER A CA 1
ATOM 1262 C C . SER A 1 159 ? 8.603 -5.744 -17.947 1.00 95.06 159 SER A C 1
ATOM 1264 O O . SER A 1 159 ? 8.181 -4.750 -18.541 1.00 95.06 159 SER A O 1
ATOM 1266 N N . TRP A 1 160 ? 9.313 -5.636 -16.822 1.00 96.25 160 TRP A N 1
ATOM 1267 C CA . TRP A 1 160 ? 9.536 -4.361 -16.148 1.00 96.25 160 TRP A CA 1
ATOM 1268 C C . TRP A 1 160 ? 10.506 -3.458 -16.915 1.00 96.25 160 TRP A C 1
ATOM 1270 O O . TRP A 1 160 ? 11.642 -3.825 -17.216 1.00 96.25 160 TRP A O 1
ATOM 1280 N N . VAL A 1 161 ? 10.079 -2.220 -17.173 1.00 92.38 161 VAL A N 1
ATOM 1281 C CA . VAL A 1 161 ? 10.910 -1.195 -17.819 1.00 92.38 161 VAL A CA 1
ATOM 1282 C C . VAL A 1 161 ? 11.645 -0.386 -16.752 1.00 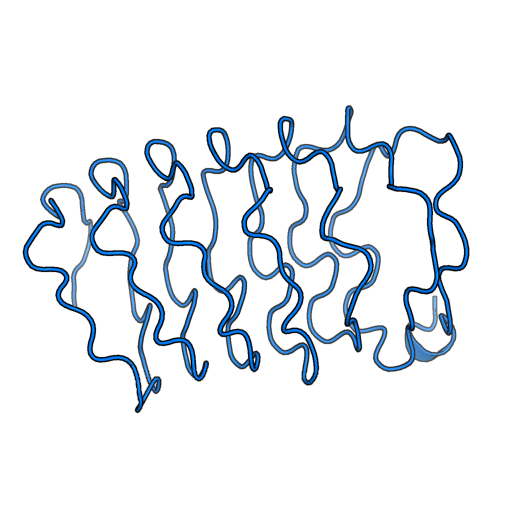92.38 161 VAL A C 1
ATOM 1284 O O . VAL A 1 161 ? 11.074 0.503 -16.132 1.00 92.38 161 VAL A O 1
ATOM 1287 N N . THR A 1 162 ? 12.933 -0.671 -16.549 1.00 87.75 162 THR A N 1
ATOM 1288 C CA . THR A 1 162 ? 13.743 -0.100 -15.454 1.00 87.75 162 THR A CA 1
ATOM 1289 C C . THR A 1 162 ? 14.703 1.012 -15.890 1.00 87.75 162 THR A C 1
ATOM 1291 O O . THR A 1 162 ? 15.688 1.299 -15.209 1.00 87.75 162 THR A O 1
ATOM 1294 N N . SER A 1 163 ? 14.466 1.637 -17.044 1.00 87.62 163 SER A N 1
ATOM 1295 C CA . SER A 1 163 ? 15.364 2.655 -17.613 1.00 87.62 163 SER A CA 1
ATOM 1296 C C . SER A 1 163 ? 15.486 3.931 -16.770 1.00 87.62 163 SER A C 1
ATOM 1298 O O . SER A 1 163 ? 16.408 4.712 -16.983 1.00 87.62 163 SER A O 1
ATOM 1300 N N . SER A 1 164 ? 14.560 4.153 -15.838 1.00 80.62 164 SER A N 1
ATOM 1301 C CA . SER A 1 164 ? 14.492 5.301 -14.928 1.00 80.62 164 SER A CA 1
ATOM 1302 C C . SER A 1 164 ? 15.274 5.121 -13.619 1.00 80.62 164 SER A C 1
ATOM 1304 O O . SER A 1 164 ? 15.324 6.055 -12.820 1.00 80.62 164 SER A O 1
ATOM 1306 N N . LEU A 1 165 ? 15.860 3.946 -13.358 1.00 79.44 165 LEU A N 1
ATOM 1307 C CA . LEU A 1 165 ? 16.521 3.671 -12.081 1.00 79.44 165 LEU A CA 1
ATOM 1308 C C . LEU A 1 165 ? 17.827 4.465 -11.920 1.00 79.44 165 LEU A C 1
ATOM 1310 O O . LEU A 1 165 ? 18.770 4.316 -12.698 1.00 79.44 165 LEU A O 1
ATOM 1314 N N . GLU A 1 166 ? 17.913 5.242 -10.842 1.00 67.81 166 GLU A N 1
ATOM 1315 C CA . GLU A 1 166 ? 19.134 5.921 -10.417 1.00 67.81 166 GLU A CA 1
ATOM 1316 C C . GLU A 1 166 ? 19.828 5.048 -9.353 1.00 67.81 166 GLU A C 1
ATOM 1318 O O . GLU A 1 166 ? 19.365 4.951 -8.220 1.00 67.81 166 GLU A O 1
ATOM 1323 N N . ASN A 1 167 ? 20.954 4.420 -9.716 1.00 51.66 167 ASN A N 1
ATOM 1324 C CA . ASN A 1 167 ? 21.774 3.503 -8.895 1.00 51.66 167 ASN A CA 1
ATOM 1325 C C . ASN A 1 167 ? 21.182 2.096 -8.671 1.00 51.66 167 ASN A C 1
ATOM 1327 O O . ASN A 1 167 ? 20.497 1.824 -7.687 1.00 51.66 167 ASN A O 1
ATOM 1331 N N . VAL A 1 168 ? 21.541 1.171 -9.568 1.00 45.44 168 VAL A N 1
ATOM 1332 C CA . VAL A 1 168 ? 21.181 -0.262 -9.515 1.00 45.44 168 VAL A CA 1
ATOM 1333 C C . VAL A 1 168 ? 22.301 -1.122 -8.892 1.00 45.44 168 VAL A C 1
ATOM 1335 O O . VAL A 1 168 ? 22.503 -2.263 -9.297 1.00 45.44 168 VAL A O 1
ATOM 1338 N N . PHE A 1 169 ? 23.060 -0.589 -7.929 1.00 40.56 169 PHE A N 1
ATOM 1339 C CA . PHE A 1 169 ? 24.179 -1.300 -7.290 1.00 40.56 169 PHE A CA 1
ATOM 1340 C C . PHE A 1 169 ? 24.057 -1.318 -5.769 1.00 40.56 169 PHE A C 1
ATOM 1342 O O . PHE A 1 169 ? 23.776 -0.243 -5.193 1.00 40.56 169 PHE A O 1
#

Radius of gyration: 15.66 Å; chains: 1; bounding box: 41×33×45 Å

Secondary structure (DSSP, 8-state):
--GGG--EE----SPBPS--TTTTTT-TT-EE--SS--B-TT--B-TTTTTT----SS-TT---TT--B-TTSSTT-TT-----TT---TT--B-TTTTTT-------TT---TT--B-TTTTTT-------TT---TT--B-TTTTTT-SS-----TT---TT-S---

InterPro domains:
  IPR005046 Protein of unknown function DUF285 [PF03382] (21-125)
  IPR005046 Protein of unknown function DUF285 [PF03382] (126-168)
  IPR011889 Bacterial surface protein 26-residue repeat [TIGR02167] (131-144)